Protein AF-A0A1T3P4M9-F1 (afdb_monomer_lite)

Sequence (99 aa):
MPDIALDFGRIDEVAGKLTKAKETITPMINTLLSDVNGLLDNGMVFKESSPAMREAYSKFNTSLTAAVDGILIFSEMFAKIRTQMHEMDVEMAKNLKKS

Radius of gyration: 22.88 Å; chains: 1; bounding box: 52×25×65 Å

Secondary structure (DSSP, 8-state):
-------HHHHHHHHHHHHHHHHHHHHHHHHHHHHHHHHHHHTS--TTHHHHHHHHHHHHHHHHHHHHHHHHHHHHHHHHHHHHHHHHHHHHHHHHHT-

Foldseek 3Di:
DPPPPDPLVVLLVLLVVLVVVLVVVLVVLVVVLVVLLVCCVPPVPDPPVSVVSNVVSVVVSVVVNVVSVVSNVSSVVSVVVSVVVVVVVVVVVVVVVVD

Structure (mmCIF, N/CA/C/O backbone):
data_AF-A0A1T3P4M9-F1
#
_entry.id   AF-A0A1T3P4M9-F1
#
loop_
_atom_site.group_PDB
_atom_site.id
_atom_site.type_symbol
_atom_site.label_atom_id
_atom_site.label_alt_id
_atom_site.label_comp_id
_atom_site.label_asym_id
_atom_site.label_entity_id
_atom_site.label_seq_id
_atom_site.pdbx_PDB_ins_code
_atom_site.Cartn_x
_atom_site.Cartn_y
_atom_site.Cartn_z
_atom_site.occupancy
_atom_site.B_iso_or_equiv
_atom_site.auth_seq_id
_atom_site.auth_comp_id
_atom_site.auth_asym_id
_atom_site.auth_atom_id
_atom_site.pdbx_PDB_model_num
ATOM 1 N N . MET A 1 1 ? -31.297 15.687 21.931 1.00 41.19 1 MET A N 1
ATOM 2 C CA . MET A 1 1 ? -29.878 15.301 21.760 1.00 41.19 1 MET A CA 1
ATOM 3 C C . MET A 1 1 ? -29.673 15.047 20.280 1.00 41.19 1 MET A C 1
ATOM 5 O O . MET A 1 1 ? -30.621 14.555 19.684 1.00 41.19 1 MET A O 1
ATOM 9 N N . PRO A 1 2 ? -28.551 15.445 19.661 1.00 48.88 2 PRO A N 1
ATOM 10 C CA . PRO A 1 2 ? -28.357 15.152 18.248 1.00 48.88 2 PRO A CA 1
ATOM 11 C C . PRO A 1 2 ? -28.313 13.629 18.064 1.00 48.88 2 PRO A C 1
ATOM 13 O O . PRO A 1 2 ? -27.597 12.947 18.798 1.00 48.88 2 PRO A O 1
ATOM 16 N N . ASP A 1 3 ? -29.110 13.114 17.129 1.00 46.50 3 ASP A N 1
ATOM 17 C CA . ASP A 1 3 ? -29.150 11.706 16.724 1.00 46.50 3 ASP A CA 1
ATOM 18 C C . ASP A 1 3 ? -27.829 11.320 16.046 1.00 46.50 3 ASP A C 1
ATOM 20 O O . ASP A 1 3 ? -27.719 11.265 14.821 1.00 46.50 3 ASP A O 1
ATOM 24 N N . ILE A 1 4 ? -26.779 11.085 16.833 1.00 59.31 4 ILE A N 1
ATOM 25 C CA . ILE A 1 4 ? -25.548 10.487 16.321 1.00 59.31 4 ILE A CA 1
ATOM 26 C C . ILE A 1 4 ? -25.767 8.972 16.256 1.00 59.31 4 ILE A C 1
ATOM 28 O O . ILE A 1 4 ? -25.373 8.222 17.145 1.00 59.31 4 ILE A O 1
ATOM 32 N N . ALA A 1 5 ? -26.435 8.519 15.195 1.00 67.50 5 ALA A N 1
ATOM 33 C CA . ALA A 1 5 ? -26.540 7.105 14.858 1.00 67.50 5 ALA A CA 1
ATOM 34 C C . ALA A 1 5 ? -25.299 6.686 14.054 1.00 67.50 5 ALA A C 1
ATOM 36 O O . ALA A 1 5 ? -25.278 6.764 12.826 1.00 67.50 5 ALA A O 1
ATOM 37 N N . LEU A 1 6 ? -24.233 6.283 14.750 1.00 71.69 6 LEU A N 1
ATOM 38 C CA . LEU A 1 6 ? -23.059 5.697 14.103 1.00 71.69 6 LEU A CA 1
ATOM 39 C C . LEU A 1 6 ? -23.248 4.198 13.918 1.00 71.69 6 LEU A C 1
ATOM 41 O O . LEU A 1 6 ? -23.302 3.437 14.881 1.00 71.69 6 LEU A O 1
ATOM 45 N N . ASP A 1 7 ? -23.275 3.772 12.659 1.00 84.00 7 ASP A N 1
ATOM 46 C CA . ASP A 1 7 ? -23.166 2.362 12.314 1.00 84.00 7 ASP A CA 1
ATOM 47 C C . ASP A 1 7 ? -21.690 1.946 12.340 1.00 84.00 7 ASP A C 1
ATOM 49 O O . ASP A 1 7 ? -20.962 2.004 11.344 1.00 84.00 7 ASP A O 1
ATOM 53 N N . PHE A 1 8 ? -21.236 1.537 13.523 1.00 81.12 8 PHE A N 1
ATOM 54 C CA . PHE A 1 8 ? -19.881 1.038 13.733 1.00 81.12 8 PHE A CA 1
ATOM 55 C C . PHE A 1 8 ? -19.560 -0.195 12.873 1.00 81.12 8 PHE A C 1
ATOM 57 O O . PHE A 1 8 ? -18.405 -0.376 12.484 1.00 81.12 8 PHE A O 1
ATOM 64 N N . GLY A 1 9 ? -20.566 -1.006 12.527 1.00 83.69 9 GLY A N 1
ATOM 65 C CA . GLY A 1 9 ? -20.400 -2.160 11.645 1.00 83.69 9 GLY A CA 1
ATOM 66 C C . GLY A 1 9 ? -20.089 -1.737 10.211 1.00 83.69 9 GLY A C 1
ATOM 67 O O . GLY A 1 9 ? -19.168 -2.266 9.590 1.00 83.69 9 GLY A O 1
ATOM 68 N N . ARG A 1 10 ? -20.794 -0.723 9.703 1.00 87.25 10 ARG A N 1
ATOM 69 C CA . ARG A 1 10 ? -20.543 -0.151 8.374 1.00 87.25 10 ARG A CA 1
ATOM 70 C C . ARG A 1 10 ? -19.174 0.522 8.281 1.00 87.25 10 ARG A C 1
ATOM 72 O O . ARG A 1 10 ? -18.502 0.398 7.257 1.00 87.25 10 ARG A O 1
ATOM 79 N N . ILE A 1 11 ? -18.758 1.214 9.343 1.00 85.81 11 ILE A N 1
ATOM 80 C CA . ILE A 1 11 ? -17.431 1.841 9.441 1.00 85.81 11 ILE A CA 1
ATOM 81 C C . ILE A 1 11 ? -16.329 0.776 9.352 1.00 85.81 11 ILE A C 1
ATOM 83 O O . ILE A 1 11 ? -15.421 0.914 8.530 1.00 85.81 11 ILE A O 1
ATOM 87 N N . ASP A 1 12 ? -16.438 -0.308 10.126 1.00 87.12 12 ASP A N 1
ATOM 88 C CA . ASP A 1 12 ? -15.478 -1.419 10.080 1.00 87.12 12 ASP A CA 1
ATOM 89 C C . ASP A 1 12 ? -15.453 -2.108 8.719 1.00 87.12 12 ASP A C 1
ATOM 91 O O . ASP A 1 12 ? -14.384 -2.447 8.212 1.00 87.12 12 ASP A O 1
ATOM 95 N N . GLU A 1 13 ? -16.624 -2.314 8.110 1.00 91.62 13 GLU A N 1
ATOM 96 C CA . GLU A 1 13 ? -16.736 -2.948 6.799 1.00 91.62 13 GLU A CA 1
ATOM 97 C C . GLU A 1 13 ? -15.949 -2.158 5.745 1.00 91.62 13 GLU A C 1
ATOM 99 O O . GLU A 1 13 ? -15.174 -2.731 4.973 1.00 91.62 13 GLU A O 1
ATOM 104 N N . VAL A 1 14 ? -16.133 -0.836 5.709 1.00 91.12 14 VAL A N 1
ATOM 105 C CA . VAL A 1 14 ? -15.458 0.035 4.743 1.00 91.12 14 VAL A CA 1
ATOM 106 C C . VAL A 1 14 ? -13.964 0.138 5.050 1.00 91.12 14 VAL A C 1
ATOM 108 O O . VAL A 1 14 ? -13.159 -0.061 4.141 1.00 91.12 14 VAL A O 1
ATOM 111 N N . ALA A 1 15 ? -13.571 0.366 6.307 1.00 90.44 15 ALA A N 1
ATOM 112 C CA . ALA A 1 15 ? -12.161 0.404 6.705 1.00 90.44 15 ALA A CA 1
ATOM 113 C C . ALA A 1 15 ? -11.438 -0.916 6.364 1.00 90.44 15 ALA A C 1
ATOM 115 O O . ALA A 1 15 ? -10.365 -0.928 5.756 1.00 90.44 15 ALA A O 1
ATOM 116 N N . GLY A 1 16 ? -12.076 -2.054 6.643 1.00 91.81 16 GLY A N 1
ATOM 117 C CA . GLY A 1 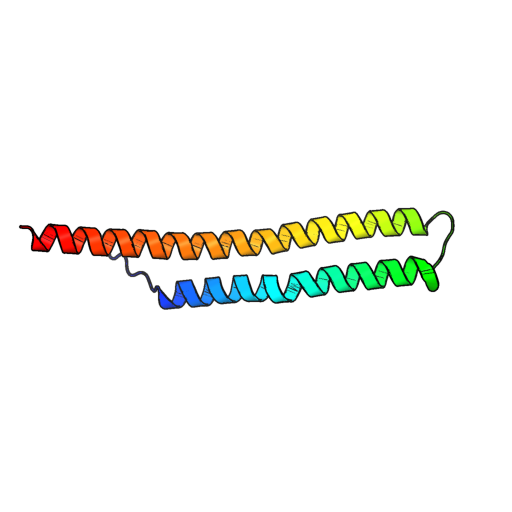16 ? -11.548 -3.370 6.299 1.00 91.81 16 GLY A CA 1
ATOM 118 C C . GLY A 1 16 ? -11.383 -3.576 4.791 1.00 91.81 16 GLY A C 1
ATOM 119 O O . GLY A 1 16 ? -10.376 -4.139 4.361 1.00 91.81 16 GLY A O 1
ATOM 120 N N . LYS A 1 17 ? -12.317 -3.089 3.961 1.00 93.88 17 LYS A N 1
ATOM 121 C CA . LYS A 1 17 ? -12.172 -3.125 2.491 1.00 93.88 17 LYS A CA 1
ATOM 122 C C . LYS A 1 17 ? -10.981 -2.295 2.014 1.00 93.88 17 LYS A C 1
ATOM 124 O O . LYS A 1 17 ? -10.235 -2.763 1.158 1.00 93.88 17 LYS A O 1
ATOM 129 N N . LEU A 1 18 ? -10.791 -1.100 2.571 1.00 92.31 18 LEU A N 1
ATOM 130 C CA . LEU A 1 18 ? -9.681 -0.211 2.214 1.00 92.31 18 LEU A CA 1
ATOM 131 C C . LEU A 1 18 ? -8.326 -0.818 2.605 1.00 92.31 18 LEU A C 1
ATOM 133 O O . LEU A 1 18 ? -7.393 -0.807 1.804 1.00 92.31 18 LEU A O 1
ATOM 137 N N . THR A 1 19 ? -8.244 -1.427 3.790 1.00 92.06 19 THR A N 1
ATOM 138 C CA . THR A 1 19 ? -7.035 -2.127 4.252 1.00 92.06 19 THR A CA 1
ATOM 139 C C . THR A 1 19 ? -6.698 -3.306 3.336 1.00 92.06 19 THR A C 1
ATOM 141 O O . THR A 1 19 ? -5.586 -3.385 2.817 1.00 92.06 19 THR A O 1
ATOM 144 N N . LYS A 1 20 ? -7.681 -4.166 3.034 1.00 94.06 20 LYS A N 1
ATOM 145 C CA . LYS A 1 20 ? -7.498 -5.306 2.119 1.00 94.06 20 LYS A CA 1
ATOM 146 C C . LYS A 1 20 ? -7.083 -4.877 0.713 1.00 94.06 20 LYS A C 1
ATOM 148 O O . LYS A 1 20 ? -6.269 -5.547 0.079 1.00 94.06 20 LYS A O 1
ATOM 153 N N . ALA A 1 21 ? -7.638 -3.772 0.211 1.00 92.38 21 ALA A N 1
ATOM 154 C CA . ALA A 1 21 ? -7.266 -3.235 -1.092 1.00 92.38 21 ALA A CA 1
ATOM 155 C C . ALA A 1 21 ? -5.778 -2.861 -1.127 1.00 92.38 21 ALA A C 1
ATOM 157 O O . ALA A 1 21 ? -5.081 -3.271 -2.050 1.00 92.38 21 ALA A O 1
ATOM 158 N N . LYS A 1 22 ? -5.264 -2.175 -0.098 1.00 91.19 22 LYS A N 1
ATOM 159 C CA . LYS A 1 22 ? -3.825 -1.894 0.024 1.00 91.19 22 LYS A CA 1
ATOM 160 C C . LYS A 1 22 ? -2.993 -3.177 0.053 1.00 91.19 22 LYS A C 1
ATOM 162 O O . LYS A 1 22 ? -2.065 -3.312 -0.739 1.00 91.19 22 LYS A O 1
ATOM 167 N N . GLU A 1 23 ? -3.345 -4.122 0.922 1.00 92.62 23 GLU A N 1
ATOM 168 C CA . GLU A 1 23 ? -2.627 -5.399 1.062 1.00 92.62 23 GLU A CA 1
ATOM 169 C C . GLU A 1 23 ? -2.578 -6.196 -0.247 1.00 92.62 23 GLU A C 1
ATOM 171 O O . GLU A 1 23 ? -1.607 -6.901 -0.502 1.00 92.62 23 GLU A O 1
ATOM 176 N N . THR A 1 24 ? -3.601 -6.056 -1.092 1.00 94.69 24 THR A N 1
ATOM 177 C CA . THR A 1 24 ? -3.671 -6.718 -2.400 1.00 94.69 24 THR A CA 1
ATOM 178 C C . THR A 1 24 ? -2.885 -5.959 -3.468 1.00 94.69 24 THR A C 1
ATOM 180 O O . THR A 1 24 ? -2.145 -6.561 -4.243 1.00 94.69 24 THR A O 1
ATOM 183 N N . ILE A 1 25 ? -3.029 -4.633 -3.527 1.00 93.88 25 ILE A N 1
ATOM 184 C CA . ILE A 1 25 ? -2.485 -3.815 -4.616 1.00 93.88 25 ILE A CA 1
ATOM 185 C C . ILE A 1 25 ? -0.977 -3.579 -4.445 1.00 93.88 25 ILE A C 1
ATOM 187 O O . ILE A 1 25 ? -0.250 -3.597 -5.437 1.00 93.88 25 ILE A O 1
ATOM 191 N N . THR A 1 26 ? -0.474 -3.392 -3.219 1.00 93.81 26 THR A N 1
ATOM 192 C CA . THR A 1 26 ? 0.957 -3.127 -2.984 1.00 93.81 26 THR A CA 1
ATOM 193 C C . THR A 1 26 ? 1.868 -4.243 -3.526 1.00 93.81 26 THR A C 1
ATOM 195 O O . THR A 1 26 ? 2.813 -3.923 -4.251 1.00 93.81 26 THR A O 1
ATOM 198 N N . PRO A 1 27 ? 1.610 -5.542 -3.264 1.00 95.31 27 PRO A N 1
ATOM 199 C CA . PRO A 1 27 ? 2.376 -6.624 -3.879 1.00 95.31 27 PRO A CA 1
ATOM 200 C C . PRO A 1 27 ? 2.298 -6.609 -5.404 1.00 95.31 27 PRO A C 1
ATOM 202 O O . PRO A 1 27 ? 3.326 -6.758 -6.052 1.00 95.31 27 PRO A O 1
ATOM 205 N N . MET A 1 28 ? 1.112 -6.372 -5.979 1.00 95.62 28 MET A N 1
ATOM 206 C CA . MET A 1 28 ? 0.932 -6.331 -7.435 1.00 95.62 28 MET A CA 1
ATOM 207 C C . MET A 1 28 ? 1.781 -5.234 -8.086 1.00 95.62 28 MET A C 1
ATOM 209 O O . MET A 1 28 ? 2.446 -5.491 -9.085 1.00 95.62 28 MET A O 1
ATOM 213 N N . ILE A 1 29 ? 1.797 -4.030 -7.505 1.00 94.56 29 ILE A N 1
ATOM 214 C CA . ILE A 1 29 ? 2.629 -2.911 -7.970 1.00 94.56 29 ILE A CA 1
ATOM 215 C C . ILE A 1 29 ? 4.114 -3.308 -7.963 1.00 94.56 29 ILE A C 1
ATOM 217 O O . ILE A 1 29 ? 4.805 -3.155 -8.969 1.00 94.56 29 ILE A O 1
ATOM 221 N N . ASN A 1 30 ? 4.588 -3.901 -6.863 1.00 93.88 30 ASN A N 1
ATOM 222 C CA . ASN A 1 30 ? 5.983 -4.327 -6.737 1.00 93.88 30 ASN A CA 1
ATOM 223 C C . ASN A 1 30 ? 6.349 -5.469 -7.699 1.00 93.88 30 ASN A C 1
ATOM 225 O O . ASN A 1 30 ? 7.454 -5.476 -8.244 1.00 93.88 30 ASN A O 1
ATOM 229 N N . THR A 1 31 ? 5.436 -6.414 -7.941 1.00 96.31 31 THR A N 1
ATOM 230 C CA . THR A 1 31 ? 5.621 -7.469 -8.947 1.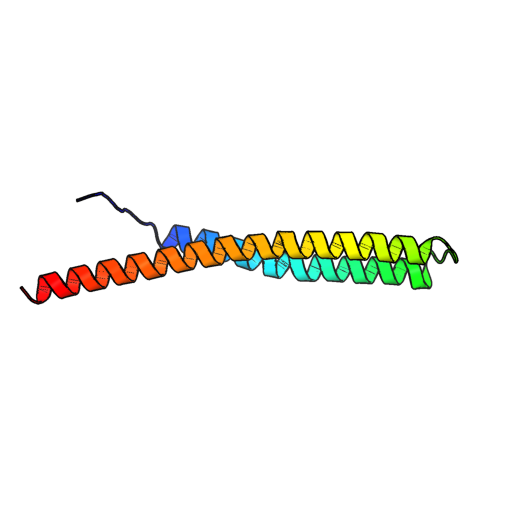00 96.31 31 THR A CA 1
ATOM 231 C C . THR A 1 31 ? 5.785 -6.866 -10.337 1.00 96.31 31 THR A C 1
ATOM 233 O O . THR A 1 31 ? 6.742 -7.202 -11.026 1.00 96.31 31 THR A O 1
ATOM 236 N N . LEU A 1 32 ? 4.935 -5.910 -10.722 1.00 95.31 32 LEU A N 1
ATOM 237 C CA . LEU A 1 32 ? 5.036 -5.265 -12.033 1.00 95.31 32 LEU A CA 1
ATOM 238 C C . LEU A 1 32 ? 6.356 -4.496 -12.207 1.00 95.31 32 LEU A C 1
ATOM 240 O O . LEU A 1 32 ? 6.960 -4.556 -13.276 1.00 95.31 32 LEU A O 1
ATOM 244 N N . LEU A 1 33 ? 6.851 -3.826 -11.160 1.00 93.62 33 LEU A N 1
ATOM 245 C CA . LEU A 1 33 ? 8.188 -3.219 -11.172 1.00 93.62 33 LEU A CA 1
ATOM 246 C C . LEU A 1 33 ? 9.287 -4.259 -11.408 1.00 93.62 33 LEU A C 1
ATOM 248 O O . LEU A 1 33 ? 10.196 -4.018 -12.205 1.00 93.62 33 LEU A O 1
ATOM 252 N N . SER A 1 34 ? 9.208 -5.405 -10.731 1.00 94.88 34 SER A N 1
ATOM 253 C CA . SER A 1 34 ? 10.152 -6.507 -10.927 1.00 94.88 34 SER A CA 1
ATOM 254 C C . SER A 1 34 ? 10.115 -7.030 -12.365 1.00 94.88 34 SER A C 1
ATOM 256 O O . SER A 1 34 ? 11.169 -7.202 -12.976 1.00 94.88 34 SER A O 1
ATOM 258 N N . ASP A 1 35 ? 8.923 -7.222 -12.928 1.00 94.69 35 ASP A N 1
ATOM 259 C CA . ASP A 1 35 ? 8.741 -7.716 -14.296 1.00 94.69 35 ASP A CA 1
ATOM 260 C C . ASP A 1 35 ? 9.287 -6.727 -15.332 1.00 94.69 35 ASP A C 1
ATOM 262 O O . ASP A 1 35 ? 9.984 -7.122 -16.268 1.00 94.69 35 ASP A O 1
ATOM 266 N N . VAL A 1 36 ? 9.035 -5.426 -15.150 1.00 92.81 36 VAL A N 1
ATOM 267 C CA . VAL A 1 36 ? 9.566 -4.379 -16.035 1.00 92.81 36 VAL A CA 1
ATOM 268 C C . VAL A 1 36 ? 11.086 -4.301 -15.952 1.00 92.81 36 VAL A C 1
ATOM 270 O O . VAL A 1 36 ? 11.749 -4.212 -16.986 1.00 92.81 36 VAL A O 1
ATOM 273 N N . ASN A 1 37 ? 11.659 -4.375 -14.751 1.00 90.94 37 ASN A N 1
ATOM 274 C CA . ASN A 1 37 ? 13.111 -4.414 -14.594 1.00 90.94 37 ASN A CA 1
ATOM 275 C C . ASN A 1 37 ? 13.702 -5.655 -15.276 1.00 90.94 37 ASN A C 1
ATOM 277 O O . ASN A 1 37 ? 14.626 -5.517 -16.075 1.00 90.94 37 ASN A O 1
ATOM 281 N N . GLY A 1 38 ? 13.104 -6.831 -15.064 1.00 93.06 38 GLY A N 1
ATOM 282 C CA . GLY A 1 38 ? 13.521 -8.080 -15.701 1.00 93.06 38 GLY A CA 1
ATOM 283 C C . GLY A 1 38 ? 13.430 -8.038 -17.229 1.00 93.06 38 GLY A C 1
ATOM 284 O O . GLY A 1 38 ? 14.348 -8.496 -17.916 1.00 93.06 38 GLY A O 1
ATOM 285 N N . LEU A 1 39 ? 12.375 -7.425 -17.775 1.00 92.75 39 LEU A N 1
ATOM 286 C CA . LEU A 1 39 ? 12.240 -7.182 -19.210 1.00 92.75 39 LEU A CA 1
ATOM 287 C C . LEU A 1 39 ? 13.371 -6.282 -19.716 1.00 92.75 39 LEU A C 1
ATOM 289 O O . LEU A 1 39 ? 13.992 -6.597 -20.726 1.00 92.75 39 LEU A O 1
ATOM 293 N N . LEU A 1 40 ? 13.678 -5.193 -19.014 1.00 92.12 40 LEU A N 1
ATOM 294 C CA . LEU A 1 40 ? 14.736 -4.262 -19.407 1.00 92.12 40 LEU A CA 1
ATOM 295 C C . LEU A 1 40 ? 16.149 -4.814 -19.170 1.00 92.12 40 LEU A C 1
ATOM 297 O O . LEU A 1 40 ? 17.094 -4.236 -19.706 1.00 92.12 40 LEU A O 1
ATOM 301 N N . ASP A 1 41 ? 16.313 -5.862 -18.359 1.00 88.12 41 ASP A N 1
ATOM 302 C CA . ASP A 1 41 ? 17.581 -6.565 -18.115 1.00 88.12 41 ASP A CA 1
ATOM 303 C C . ASP A 1 41 ? 17.855 -7.675 -19.139 1.00 88.12 41 ASP A C 1
ATOM 305 O O . ASP A 1 41 ? 19.011 -7.876 -19.500 1.00 88.12 41 ASP A O 1
ATOM 309 N N . ASN A 1 42 ? 16.821 -8.380 -19.622 1.00 88.44 42 ASN A N 1
ATOM 310 C CA . ASN A 1 42 ? 17.015 -9.610 -20.407 1.00 88.44 42 ASN A CA 1
ATOM 311 C C . ASN A 1 42 ? 16.219 -9.695 -21.720 1.00 88.44 42 ASN A C 1
ATOM 313 O O . ASN A 1 42 ? 16.585 -10.477 -22.593 1.00 88.44 42 ASN A O 1
ATOM 317 N N . GLY A 1 43 ? 15.129 -8.939 -21.876 1.00 82.94 43 GLY A N 1
ATOM 318 C CA . GLY A 1 43 ? 14.230 -9.054 -23.035 1.00 82.94 43 GLY A CA 1
ATOM 319 C C . GLY A 1 43 ? 14.217 -7.837 -23.964 1.00 82.94 43 GLY A C 1
ATOM 320 O O . GLY A 1 43 ? 13.974 -7.975 -25.158 1.00 82.94 43 GLY A O 1
ATOM 321 N N . MET A 1 44 ? 14.498 -6.647 -23.434 1.00 84.44 44 MET A N 1
ATOM 322 C CA . MET A 1 44 ? 14.450 -5.370 -24.145 1.00 84.44 44 MET A CA 1
ATOM 323 C C . MET A 1 44 ? 15.603 -4.466 -23.682 1.00 84.44 44 MET A C 1
ATOM 325 O O . MET A 1 44 ? 15.413 -3.408 -23.075 1.00 84.44 44 MET A O 1
ATOM 329 N N . VAL A 1 45 ? 16.828 -4.932 -23.929 1.00 83.38 45 VAL A N 1
ATOM 330 C CA . VAL A 1 45 ? 18.057 -4.271 -23.476 1.00 83.38 45 VAL A CA 1
ATOM 331 C C . VAL A 1 45 ? 18.544 -3.290 -24.539 1.00 83.38 45 VAL A C 1
ATOM 333 O O . VAL A 1 45 ? 19.238 -3.648 -25.488 1.00 83.38 45 VAL A O 1
ATOM 336 N N . PHE A 1 46 ? 18.192 -2.023 -24.365 1.00 86.62 46 PHE A N 1
ATOM 337 C CA . PHE A 1 46 ? 18.713 -0.904 -25.133 1.00 86.62 46 PHE A CA 1
ATOM 338 C C . PHE A 1 46 ? 19.732 -0.139 -24.291 1.00 86.62 46 PHE A C 1
ATOM 340 O O . PHE A 1 46 ? 19.414 0.347 -23.208 1.00 86.62 46 PHE A O 1
ATOM 347 N N . LYS A 1 47 ? 20.951 0.022 -24.814 1.00 81.88 47 LYS A N 1
ATOM 348 C CA . LYS A 1 47 ? 22.078 0.636 -24.092 1.00 81.88 47 LYS A CA 1
ATOM 349 C C . LYS A 1 47 ? 21.769 2.036 -23.543 1.00 81.88 47 LYS A C 1
ATOM 351 O O . LYS A 1 47 ? 22.119 2.336 -22.410 1.00 81.88 47 LYS A O 1
ATOM 356 N N . GLU A 1 48 ? 21.092 2.857 -24.338 1.00 84.88 48 GLU A N 1
ATOM 357 C CA . GLU A 1 48 ? 20.793 4.253 -23.991 1.00 84.88 48 GLU A CA 1
ATOM 358 C C . GLU A 1 48 ? 19.390 4.412 -23.382 1.00 84.88 48 GLU A C 1
ATOM 360 O O . GLU A 1 48 ? 19.181 5.204 -22.467 1.00 84.88 48 GLU A O 1
ATOM 365 N N . SER A 1 49 ? 18.406 3.646 -23.868 1.00 88.06 49 SER A N 1
ATOM 366 C CA . SER A 1 49 ? 16.996 3.855 -23.511 1.00 88.06 49 SER A CA 1
ATOM 367 C C . SER A 1 49 ? 16.529 3.034 -22.307 1.00 88.06 49 SER A C 1
ATOM 369 O O . SER A 1 49 ? 15.632 3.485 -21.596 1.00 88.06 49 SER A O 1
ATOM 371 N N . SER A 1 50 ? 17.112 1.859 -22.037 1.00 89.81 50 SER A N 1
ATOM 372 C CA . SER A 1 50 ? 16.699 1.031 -20.892 1.00 89.81 50 SER A CA 1
ATOM 373 C C . SER A 1 50 ? 16.900 1.722 -19.538 1.00 89.81 50 SER A C 1
ATOM 375 O O .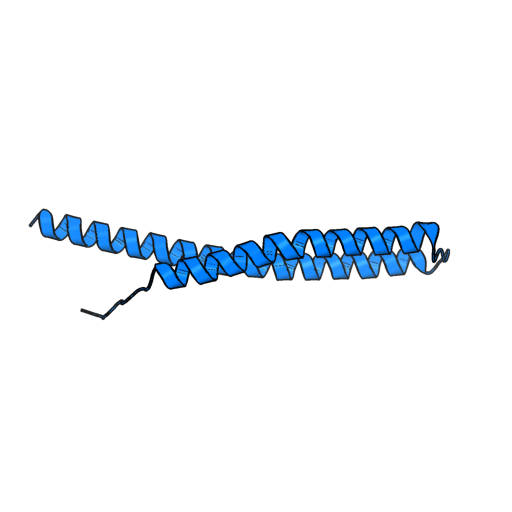 SER A 1 50 ? 15.987 1.629 -18.718 1.00 89.81 50 SER A O 1
ATOM 377 N N . PRO A 1 51 ? 18.000 2.462 -19.278 1.00 89.62 51 PRO A N 1
ATOM 378 C CA . PRO A 1 51 ? 18.146 3.224 -18.036 1.00 89.62 51 PRO A CA 1
ATOM 379 C C . PRO A 1 51 ? 17.040 4.272 -17.845 1.00 89.62 51 PRO A C 1
ATOM 381 O O . PRO A 1 51 ? 16.421 4.326 -16.784 1.00 89.62 51 PRO A O 1
ATOM 384 N N . ALA A 1 52 ? 16.728 5.044 -18.892 1.00 92.50 52 ALA A N 1
ATOM 385 C CA . ALA A 1 52 ? 15.673 6.058 -18.847 1.00 92.50 52 ALA A CA 1
ATOM 386 C C . ALA A 1 52 ? 14.281 5.437 -18.632 1.00 92.50 52 ALA A C 1
ATOM 388 O O . ALA A 1 52 ? 13.472 5.964 -17.869 1.00 92.50 52 ALA A O 1
ATOM 389 N N . MET A 1 53 ? 14.008 4.284 -19.255 1.00 90.12 53 MET A N 1
ATOM 390 C CA . MET A 1 53 ? 12.760 3.544 -19.045 1.00 90.12 53 MET A CA 1
ATOM 391 C C . MET A 1 53 ? 12.636 3.004 -17.614 1.00 90.12 53 MET A C 1
ATOM 393 O O . MET A 1 53 ? 11.563 3.122 -17.022 1.00 90.12 53 MET A O 1
ATOM 397 N N . ARG A 1 54 ? 13.721 2.472 -17.027 1.00 91.94 54 ARG A N 1
ATOM 398 C CA . ARG A 1 54 ? 13.734 2.038 -15.616 1.00 91.94 54 ARG A CA 1
ATOM 399 C C . ARG A 1 54 ? 13.440 3.193 -14.678 1.00 91.94 54 ARG A C 1
ATOM 401 O O . ARG A 1 54 ? 12.633 3.053 -13.765 1.00 91.94 54 ARG A O 1
ATOM 408 N N . GLU A 1 55 ? 14.070 4.340 -14.910 1.00 93.44 55 GLU A N 1
ATOM 409 C CA . GLU A 1 55 ? 13.846 5.525 -14.089 1.00 93.44 55 GLU A CA 1
ATOM 410 C C . GLU A 1 55 ? 12.392 6.008 -14.188 1.00 93.44 55 GLU A C 1
ATOM 412 O O . GLU A 1 55 ? 11.750 6.256 -13.165 1.00 93.44 55 GLU A O 1
ATOM 417 N N . ALA A 1 56 ? 11.847 6.095 -15.406 1.00 93.88 56 ALA A N 1
ATOM 418 C CA . ALA A 1 56 ? 10.461 6.491 -15.630 1.00 93.88 56 ALA A CA 1
ATOM 419 C C . ALA A 1 56 ? 9.477 5.545 -14.924 1.00 93.88 56 ALA A C 1
ATOM 421 O O . ALA A 1 56 ? 8.557 6.005 -14.244 1.00 93.88 56 ALA A O 1
ATOM 422 N N . TYR A 1 57 ? 9.699 4.231 -15.022 1.00 93.94 57 TYR A N 1
ATOM 423 C CA . TYR A 1 57 ? 8.836 3.251 -14.370 1.00 93.94 57 TYR A CA 1
ATOM 424 C C . TYR A 1 57 ? 8.988 3.259 -12.844 1.00 93.94 57 TYR A C 1
ATOM 426 O O . TYR A 1 57 ? 7.996 3.164 -12.128 1.00 93.94 57 TYR A O 1
ATOM 434 N N . SER A 1 58 ? 10.200 3.453 -12.321 1.00 94.19 58 SER A N 1
ATOM 435 C CA . SER A 1 58 ? 10.440 3.603 -10.880 1.00 94.19 58 SER A CA 1
ATOM 436 C C . SER A 1 58 ? 9.693 4.810 -10.295 1.00 94.19 58 SER A C 1
ATOM 438 O O . SER A 1 58 ? 9.044 4.705 -9.248 1.00 94.19 58 SER A O 1
ATOM 440 N N . LYS A 1 59 ? 9.691 5.946 -11.007 1.00 95.56 59 LYS A N 1
ATOM 441 C CA . LYS A 1 59 ? 8.894 7.126 -10.631 1.00 95.56 59 LYS A CA 1
ATOM 442 C C . LYS A 1 59 ? 7.399 6.815 -10.636 1.00 95.56 59 LYS A C 1
ATOM 444 O O . LYS A 1 59 ? 6.712 7.134 -9.670 1.00 95.56 59 LYS A O 1
ATOM 449 N N . PHE A 1 60 ? 6.912 6.146 -11.680 1.00 94.12 60 PHE A N 1
ATOM 450 C CA . PHE A 1 60 ? 5.514 5.728 -11.770 1.00 94.12 60 PHE A CA 1
ATOM 451 C C . PHE A 1 60 ? 5.110 4.793 -10.618 1.00 94.12 60 PHE A C 1
ATOM 453 O O . PHE A 1 60 ? 4.115 5.050 -9.942 1.00 94.12 60 PHE A O 1
ATOM 460 N N . ASN A 1 61 ? 5.920 3.769 -10.334 1.00 94.12 61 ASN A N 1
ATOM 461 C CA . ASN A 1 61 ? 5.740 2.857 -9.205 1.00 94.12 61 ASN A CA 1
ATOM 462 C C . ASN A 1 61 ? 5.668 3.614 -7.873 1.00 94.12 61 ASN A C 1
ATOM 464 O O . ASN A 1 61 ? 4.787 3.362 -7.060 1.00 94.12 61 ASN A O 1
ATOM 468 N N . THR A 1 62 ? 6.560 4.586 -7.672 1.00 95.56 62 THR A N 1
ATOM 469 C CA . THR A 1 62 ? 6.571 5.435 -6.472 1.00 95.56 62 THR A CA 1
ATOM 470 C C . THR A 1 62 ? 5.266 6.221 -6.328 1.00 95.56 62 THR A C 1
ATOM 472 O O . THR A 1 62 ? 4.674 6.235 -5.249 1.00 95.56 62 THR A O 1
ATOM 475 N N . SER A 1 63 ? 4.775 6.837 -7.409 1.00 95.69 63 SER A N 1
ATOM 476 C CA . SER A 1 63 ? 3.498 7.562 -7.397 1.00 95.69 63 SER A CA 1
ATOM 477 C C . SER A 1 63 ? 2.304 6.647 -7.112 1.00 95.69 63 SER A C 1
ATOM 479 O O . SER A 1 63 ? 1.414 7.033 -6.356 1.00 95.69 63 SER A O 1
ATOM 481 N N . LEU A 1 64 ? 2.286 5.434 -7.673 1.00 93.81 64 LEU A N 1
ATOM 482 C CA . LEU A 1 64 ? 1.231 4.456 -7.404 1.00 93.81 64 LEU A CA 1
ATOM 483 C C . LEU A 1 64 ? 1.247 3.975 -5.952 1.00 93.81 64 LEU A C 1
ATOM 485 O O . LEU A 1 64 ? 0.197 3.948 -5.314 1.00 93.81 64 LEU A O 1
ATOM 489 N N . THR A 1 65 ? 2.421 3.643 -5.412 1.00 93.19 65 THR A N 1
ATOM 490 C CA . THR A 1 65 ? 2.562 3.242 -4.006 1.00 93.19 65 THR A CA 1
ATOM 491 C C . THR A 1 65 ? 2.064 4.343 -3.076 1.00 93.19 65 THR A C 1
ATOM 493 O O . THR A 1 65 ? 1.258 4.065 -2.193 1.00 93.19 65 THR A O 1
ATOM 496 N N . ALA A 1 66 ? 2.434 5.603 -3.330 1.00 93.62 66 ALA A N 1
ATOM 497 C CA . ALA A 1 66 ? 1.949 6.737 -2.546 1.00 93.62 66 ALA A CA 1
ATOM 498 C C . ALA A 1 66 ? 0.417 6.896 -2.614 1.00 93.62 66 ALA A C 1
ATOM 500 O O . ALA A 1 66 ? -0.225 7.182 -1.603 1.00 93.62 66 ALA A O 1
ATOM 501 N N . ALA A 1 67 ? -0.189 6.677 -3.785 1.00 91.56 67 ALA A N 1
ATOM 502 C CA . ALA A 1 67 ? -1.643 6.718 -3.933 1.00 91.56 67 ALA A CA 1
ATOM 503 C C . ALA A 1 67 ? -2.337 5.599 -3.135 1.00 91.56 67 ALA A C 1
ATOM 505 O O . ALA A 1 67 ? -3.340 5.848 -2.465 1.00 91.56 67 ALA A O 1
ATOM 506 N N . VAL A 1 68 ? -1.785 4.382 -3.163 1.00 92.31 68 VAL A N 1
ATOM 507 C CA . VAL A 1 68 ? -2.293 3.238 -2.389 1.00 92.31 68 VAL A CA 1
ATOM 508 C C . VAL A 1 68 ? -2.098 3.446 -0.887 1.00 92.31 68 VAL A C 1
ATOM 510 O O . VAL A 1 68 ? -2.978 3.103 -0.102 1.00 92.31 68 VAL A O 1
ATOM 513 N N . ASP A 1 69 ? -1.005 4.074 -0.462 1.00 91.00 69 ASP A N 1
ATOM 514 C CA . ASP A 1 69 ? -0.823 4.471 0.935 1.00 91.00 69 ASP A CA 1
ATOM 515 C C . ASP A 1 69 ? -1.860 5.511 1.376 1.00 91.00 69 ASP A C 1
ATOM 517 O O . ASP A 1 69 ? -2.368 5.437 2.496 1.00 91.00 69 ASP A O 1
ATOM 521 N N . GLY A 1 70 ? -2.272 6.411 0.478 1.00 90.31 70 GLY A N 1
ATOM 522 C CA . GLY A 1 70 ? -3.387 7.329 0.713 1.00 90.31 70 GLY A CA 1
ATOM 523 C C . GLY A 1 70 ? -4.702 6.619 1.062 1.00 90.31 70 GLY A C 1
ATOM 524 O O . GLY A 1 70 ? -5.463 7.116 1.890 1.00 90.31 70 GLY A O 1
ATOM 525 N N . ILE A 1 71 ? -4.952 5.425 0.511 1.00 87.88 71 ILE A N 1
ATOM 526 C CA . ILE A 1 71 ? -6.131 4.599 0.838 1.00 87.88 71 ILE A CA 1
ATOM 527 C C . ILE A 1 71 ? -6.107 4.168 2.314 1.00 87.88 71 ILE A C 1
ATOM 529 O O . ILE A 1 71 ? -7.152 4.161 2.973 1.00 87.88 71 ILE A O 1
ATOM 533 N N . LEU A 1 72 ? -4.923 3.860 2.863 1.00 87.06 72 LEU A N 1
ATOM 534 C CA . LEU A 1 72 ? -4.775 3.471 4.269 1.00 87.06 72 LEU A CA 1
ATOM 535 C C . LEU A 1 72 ? -5.118 4.622 5.216 1.00 87.06 72 LEU A C 1
ATOM 537 O O . LEU A 1 72 ? -5.760 4.390 6.237 1.00 87.06 72 LEU A O 1
ATOM 541 N N . ILE A 1 73 ? -4.768 5.859 4.855 1.00 89.31 73 ILE A N 1
ATOM 542 C CA . ILE A 1 73 ? -5.066 7.045 5.670 1.00 89.31 73 ILE A CA 1
ATOM 543 C C . ILE A 1 73 ? -6.574 7.160 5.931 1.00 89.31 73 ILE A C 1
ATOM 545 O O . ILE A 1 73 ? -6.990 7.416 7.062 1.00 89.31 73 ILE A O 1
ATOM 549 N N . PHE A 1 74 ? -7.410 6.911 4.919 1.00 86.38 74 PHE A N 1
ATOM 550 C CA . PHE A 1 74 ? -8.866 6.913 5.092 1.00 86.38 74 PHE A CA 1
ATOM 551 C C . PHE A 1 74 ? -9.344 5.774 5.996 1.00 86.38 74 PHE A C 1
ATOM 553 O O . PHE A 1 74 ? -10.190 5.995 6.861 1.00 86.38 74 PHE A O 1
ATOM 560 N N . SER A 1 75 ? -8.773 4.577 5.843 1.00 87.62 75 SER A N 1
ATOM 561 C CA . SER A 1 75 ? -9.074 3.441 6.721 1.00 87.62 75 SER A CA 1
ATOM 562 C C . SER A 1 75 ? -8.758 3.749 8.190 1.00 87.62 75 SER A C 1
ATOM 564 O O . SER A 1 75 ? -9.586 3.523 9.072 1.00 87.62 75 SER A O 1
ATOM 566 N N . GLU A 1 76 ? -7.578 4.309 8.458 1.00 89.06 76 GLU A N 1
ATOM 567 C CA . GLU A 1 76 ? -7.152 4.697 9.805 1.00 89.06 76 GLU A CA 1
ATOM 568 C C . GLU A 1 76 ? -8.014 5.820 10.381 1.00 89.06 76 GLU A C 1
ATOM 570 O O . GLU A 1 76 ? -8.346 5.804 11.567 1.00 89.06 76 GLU A O 1
ATOM 575 N N . MET A 1 77 ? -8.399 6.794 9.554 1.00 89.88 77 MET A N 1
ATOM 576 C CA . MET A 1 77 ? -9.293 7.875 9.959 1.00 89.88 77 MET A CA 1
ATOM 577 C C . MET A 1 77 ? -10.649 7.325 10.414 1.00 89.88 77 MET A C 1
ATOM 579 O O . MET A 1 77 ? 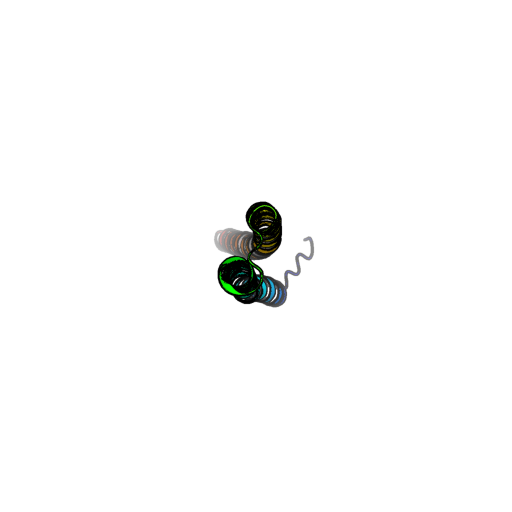-11.131 7.698 11.483 1.00 89.88 77 MET A O 1
ATOM 583 N N . PHE A 1 78 ? -11.243 6.402 9.654 1.00 88.81 78 PHE A N 1
ATOM 584 C CA . PHE A 1 78 ? -12.509 5.767 10.021 1.00 88.81 78 PHE A CA 1
ATOM 585 C C . PHE A 1 78 ? -12.405 4.956 11.318 1.00 88.81 78 PHE A C 1
ATOM 587 O O . PHE A 1 78 ? -13.271 5.078 12.187 1.00 88.81 78 PHE A O 1
ATOM 594 N N . ALA A 1 79 ? -11.315 4.208 11.501 1.00 85.94 79 ALA A N 1
ATOM 595 C CA . ALA A 1 79 ? -11.055 3.491 12.747 1.00 85.94 79 ALA A CA 1
ATOM 596 C C . ALA A 1 79 ? -10.908 4.444 13.950 1.00 85.94 79 ALA A C 1
ATOM 598 O O . ALA A 1 79 ? -11.471 4.190 15.014 1.00 85.94 79 ALA A O 1
ATOM 599 N N . LYS A 1 80 ? -10.214 5.580 13.784 1.00 88.69 80 LYS A N 1
ATOM 600 C CA . LYS A 1 80 ? -10.066 6.598 14.839 1.00 88.69 80 LYS A CA 1
ATOM 601 C C . LYS A 1 80 ? -11.399 7.234 15.227 1.00 88.69 80 LYS A C 1
ATOM 603 O O . LYS A 1 80 ? -11.664 7.374 16.418 1.00 88.69 80 LYS A O 1
ATOM 608 N N . ILE A 1 81 ? -12.238 7.583 14.247 1.00 86.69 81 ILE A N 1
ATOM 609 C CA . ILE A 1 81 ? -13.576 8.144 14.498 1.00 86.69 81 ILE A CA 1
ATOM 610 C C . ILE A 1 81 ? -14.406 7.167 15.334 1.00 86.69 81 ILE A C 1
ATOM 612 O O . ILE A 1 81 ? -15.012 7.571 16.324 1.00 86.69 81 ILE A O 1
ATOM 616 N N . ARG A 1 82 ? -14.390 5.872 14.989 1.00 84.00 82 ARG A N 1
ATOM 617 C CA . ARG A 1 82 ? -15.061 4.831 15.779 1.00 84.00 82 ARG A CA 1
ATOM 618 C C . ARG A 1 82 ? -14.592 4.838 17.233 1.00 84.00 82 ARG A C 1
ATOM 620 O O . ARG A 1 82 ? -15.431 4.868 18.130 1.00 84.00 82 ARG A O 1
ATOM 627 N N . THR A 1 83 ? -13.279 4.794 17.461 1.00 86.94 83 THR A N 1
ATOM 628 C CA . THR A 1 83 ? -12.712 4.732 18.816 1.00 86.94 83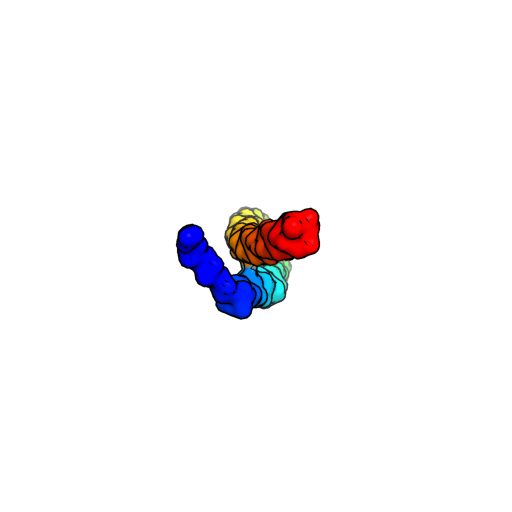 THR A CA 1
ATOM 629 C C . THR A 1 83 ? -13.117 5.944 19.647 1.00 86.94 83 THR A C 1
ATOM 631 O O . THR A 1 83 ? -13.652 5.772 20.736 1.00 86.94 83 THR A O 1
ATOM 634 N N . GLN A 1 84 ? -12.955 7.154 19.106 1.00 88.12 84 GLN A N 1
ATOM 635 C CA . GLN A 1 84 ? -13.295 8.392 19.815 1.00 88.12 84 GLN A CA 1
ATOM 636 C C . GLN A 1 84 ? -14.780 8.453 20.188 1.00 88.12 84 GLN A C 1
ATOM 638 O O . GLN A 1 84 ? -15.140 8.849 21.294 1.00 88.12 84 GLN A O 1
ATOM 643 N N . MET A 1 85 ? -15.652 8.025 19.276 1.00 85.31 85 MET A N 1
ATOM 644 C CA . MET A 1 85 ? -17.094 8.035 19.507 1.00 85.31 85 MET A CA 1
ATOM 645 C C . MET A 1 85 ? -17.524 6.989 20.538 1.00 85.31 85 MET A C 1
ATOM 647 O O . MET A 1 85 ? -18.410 7.260 21.345 1.00 85.31 85 MET A O 1
ATOM 651 N N . HIS A 1 86 ? -16.879 5.820 20.552 1.00 83.81 86 HIS A N 1
ATOM 652 C CA . HIS A 1 86 ? -17.103 4.810 21.584 1.00 83.81 86 HIS A CA 1
ATOM 653 C C . HIS A 1 86 ? -16.627 5.282 22.966 1.00 83.81 86 HIS A C 1
ATOM 655 O O . HIS A 1 86 ? -17.338 5.114 23.954 1.00 83.81 86 HIS A O 1
ATOM 661 N N . GLU A 1 87 ? -15.449 5.903 23.044 1.00 87.75 87 GLU A N 1
ATOM 662 C CA . GLU A 1 87 ? -14.909 6.454 24.292 1.00 87.75 87 GLU A CA 1
ATOM 663 C C . GLU A 1 87 ? -15.824 7.539 24.872 1.00 87.75 87 GLU A C 1
ATOM 665 O O . GLU A 1 87 ? -16.151 7.492 26.059 1.00 87.75 87 GLU A O 1
ATOM 670 N N . MET A 1 88 ? -16.310 8.452 24.024 1.00 86.94 88 MET A N 1
ATOM 671 C CA . MET A 1 88 ? -17.250 9.501 24.420 1.00 86.94 88 MET A CA 1
ATOM 672 C C . MET A 1 88 ? -18.553 8.926 25.005 1.00 86.94 88 MET A C 1
ATOM 674 O O . MET A 1 88 ? -19.023 9.401 26.041 1.00 86.94 88 MET A O 1
ATOM 678 N N . ASP A 1 89 ? -19.125 7.891 24.380 1.00 84.69 89 ASP A N 1
ATOM 679 C CA . ASP A 1 89 ? -20.342 7.224 24.869 1.00 84.69 89 ASP A CA 1
ATOM 680 C C . ASP A 1 89 ? -20.119 6.564 26.243 1.00 84.69 89 ASP A C 1
ATOM 682 O O . ASP A 1 89 ? -20.897 6.747 27.186 1.00 84.69 89 ASP A O 1
ATOM 686 N N . VAL A 1 90 ? -18.987 5.872 26.407 1.00 86.25 90 VAL A N 1
ATOM 687 C CA . VAL A 1 90 ? -18.604 5.242 27.678 1.00 86.25 90 VAL A CA 1
ATOM 688 C C . VAL A 1 90 ? -18.417 6.279 28.790 1.00 86.25 90 VAL A C 1
ATOM 690 O O . VAL A 1 90 ? -18.831 6.042 29.930 1.00 86.25 90 VAL A O 1
ATOM 693 N N . GLU A 1 91 ? -17.794 7.422 28.501 1.00 88.50 91 GLU A N 1
ATOM 694 C CA . GLU A 1 91 ? -17.635 8.511 29.470 1.00 88.50 91 GLU A CA 1
ATOM 695 C C . GLU A 1 91 ? -18.975 9.130 29.872 1.00 88.50 91 GLU A C 1
ATOM 697 O O . GLU A 1 91 ? -19.228 9.331 31.065 1.00 88.50 91 GLU A O 1
ATOM 702 N N . MET A 1 92 ? -19.868 9.360 28.909 1.00 86.38 92 MET A N 1
ATOM 703 C CA . MET A 1 92 ? -21.208 9.877 29.178 1.00 86.38 92 MET A CA 1
ATOM 704 C C . MET A 1 92 ? -21.999 8.928 30.089 1.00 86.38 92 MET A C 1
ATOM 706 O O . MET A 1 92 ? -22.559 9.359 31.101 1.00 86.38 92 MET A O 1
ATOM 710 N N . ALA A 1 93 ? -21.968 7.622 29.806 1.00 87.44 93 ALA A N 1
ATOM 711 C CA . ALA A 1 93 ? -22.610 6.607 30.637 1.00 87.44 93 ALA A CA 1
ATOM 712 C C . ALA A 1 93 ? -22.022 6.540 32.060 1.00 87.44 93 ALA A C 1
ATOM 714 O O . ALA A 1 93 ? -22.760 6.358 33.033 1.00 87.44 93 ALA A O 1
ATOM 715 N N . LYS A 1 94 ? -20.699 6.700 32.211 1.00 90.25 94 LYS A N 1
ATOM 716 C CA . LYS A 1 94 ? -20.037 6.756 33.527 1.00 90.25 94 LYS A CA 1
ATOM 717 C C . LYS A 1 94 ? -20.478 7.973 34.337 1.00 90.25 94 LYS A C 1
ATOM 719 O O . LYS A 1 94 ? -20.712 7.833 35.534 1.00 90.25 94 LYS A O 1
ATOM 724 N N . ASN A 1 95 ? -20.590 9.140 33.707 1.00 88.75 95 ASN A N 1
ATOM 725 C CA . ASN A 1 95 ? -20.994 10.374 34.382 1.00 88.75 95 ASN A CA 1
ATOM 726 C C . ASN A 1 95 ? -22.452 10.314 34.856 1.00 88.75 95 ASN A C 1
ATOM 728 O O . ASN A 1 95 ? -22.744 10.729 35.976 1.00 88.75 95 ASN A O 1
ATOM 732 N N . LEU A 1 96 ? -23.341 9.710 34.061 1.00 81.81 96 LEU A N 1
ATOM 733 C CA . LEU A 1 96 ? -24.737 9.491 34.448 1.00 81.81 96 LEU A CA 1
ATOM 734 C C . LEU A 1 96 ? -24.887 8.514 35.625 1.0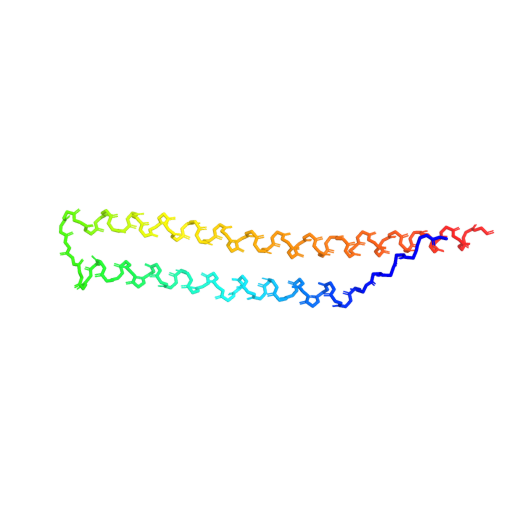0 81.81 96 LEU A C 1
ATOM 736 O O . LEU A 1 96 ? -25.744 8.724 36.467 1.00 81.81 96 LEU A O 1
ATOM 740 N N . LYS A 1 97 ? -24.047 7.472 35.724 1.00 77.25 97 LYS A N 1
ATOM 741 C CA . LYS A 1 97 ? -24.068 6.511 36.851 1.00 77.25 97 LYS A CA 1
ATOM 742 C C . LYS A 1 97 ? -23.471 7.048 38.157 1.00 77.25 97 LYS A C 1
ATOM 744 O O . LYS A 1 97 ? -23.609 6.400 39.191 1.00 77.25 97 LYS A O 1
ATOM 749 N N . LYS A 1 98 ? -22.730 8.156 38.098 1.00 67.94 98 LYS A N 1
ATOM 750 C CA . LYS A 1 98 ? -22.122 8.816 39.266 1.00 67.94 98 LYS A CA 1
ATOM 751 C C . LYS A 1 98 ? -23.009 9.911 39.870 1.00 67.94 98 LYS A C 1
ATOM 753 O O . LYS A 1 98 ? -22.654 10.418 40.931 1.00 67.94 98 LYS A O 1
ATOM 758 N N . SER A 1 99 ? -24.089 10.287 39.182 1.00 53.84 99 SER A N 1
ATOM 759 C CA . SER A 1 99 ? -25.123 11.216 39.662 1.00 53.84 99 SER A CA 1
ATOM 760 C C . SER A 1 99 ? -26.269 10.440 40.302 1.00 53.84 99 SER A C 1
ATOM 762 O O . SER A 1 99 ? -26.902 11.007 41.215 1.00 53.84 99 SER A O 1
#

Organism: NCBI:txid159449

pLDDT: mean 87.25, std 10.21, range [41.19, 96.31]